Protein AF-A0A674AK60-F1 (afdb_monomer_lite)

Radius of gyration: 13.12 Å; chains: 1; bounding box: 35×30×30 Å

Structure (mmCIF, N/CA/C/O backbone):
data_AF-A0A674AK60-F1
#
_entry.id   AF-A0A674AK60-F1
#
loop_
_atom_site.group_PDB
_atom_site.id
_atom_site.type_symbol
_atom_site.label_atom_id
_atom_site.label_alt_id
_atom_site.label_comp_id
_atom_site.label_asym_id
_atom_site.label_entity_id
_atom_site.label_seq_id
_atom_site.pdbx_PDB_ins_code
_atom_site.Cartn_x
_atom_site.Cartn_y
_atom_site.Cartn_z
_atom_site.occupancy
_atom_site.B_iso_or_equiv
_atom_site.auth_seq_id
_atom_site.auth_comp_id
_atom_site.auth_asym_id
_atom_site.auth_atom_id
_atom_site.pdbx_PDB_model_num
ATOM 1 N N . GLY A 1 1 ? 15.625 -6.143 7.883 1.00 47.66 1 GLY A N 1
ATOM 2 C CA . GLY A 1 1 ? 14.598 -5.898 6.851 1.00 47.66 1 GLY A CA 1
ATOM 3 C C . GLY A 1 1 ? 14.375 -4.408 6.751 1.00 47.66 1 GLY A C 1
ATOM 4 O O . GLY A 1 1 ? 14.366 -3.764 7.790 1.00 47.66 1 GLY A O 1
ATOM 5 N N . ALA A 1 2 ? 14.281 -3.847 5.546 1.00 55.38 2 ALA A N 1
ATOM 6 C CA . ALA A 1 2 ? 14.098 -2.407 5.378 1.00 55.38 2 ALA A CA 1
ATOM 7 C C . ALA A 1 2 ? 12.728 -1.972 5.933 1.00 55.38 2 ALA A C 1
ATOM 9 O O . ALA A 1 2 ? 11.692 -2.514 5.541 1.00 55.38 2 ALA A O 1
ATOM 10 N N . GLN A 1 3 ? 12.741 -1.030 6.873 1.00 76.56 3 GLN A N 1
ATOM 11 C CA . GLN A 1 3 ? 11.560 -0.521 7.566 1.00 76.56 3 GLN A CA 1
ATOM 12 C C . GLN A 1 3 ? 11.025 0.715 6.841 1.00 76.56 3 GLN A C 1
ATOM 14 O O . GLN A 1 3 ? 11.808 1.530 6.355 1.00 76.56 3 GLN A O 1
ATOM 19 N N . SER A 1 4 ? 9.701 0.856 6.767 1.00 84.81 4 SER A N 1
ATOM 20 C CA . SER A 1 4 ? 9.096 2.050 6.181 1.00 84.81 4 SER A CA 1
ATOM 21 C C . SER A 1 4 ? 9.410 3.278 7.029 1.00 84.81 4 SER A C 1
ATOM 23 O O . SER A 1 4 ? 9.345 3.229 8.259 1.00 84.81 4 SER A O 1
ATOM 25 N N . THR A 1 5 ? 9.758 4.384 6.380 1.00 93.88 5 THR A N 1
ATOM 26 C CA . THR A 1 5 ? 10.116 5.623 7.082 1.00 93.88 5 THR A CA 1
ATOM 27 C C . THR A 1 5 ? 8.876 6.440 7.447 1.00 93.88 5 THR A C 1
ATOM 29 O O . THR A 1 5 ? 7.820 6.325 6.822 1.00 93.88 5 THR A O 1
ATOM 32 N N . ALA A 1 6 ? 9.005 7.350 8.418 1.00 94.31 6 ALA A N 1
ATOM 33 C CA . ALA A 1 6 ? 7.932 8.291 8.744 1.00 94.31 6 ALA A CA 1
ATOM 34 C C . ALA A 1 6 ? 7.536 9.176 7.544 1.00 94.31 6 ALA A C 1
ATOM 36 O O . ALA A 1 6 ? 6.374 9.555 7.417 1.00 94.31 6 ALA A O 1
ATOM 37 N N . ALA A 1 7 ? 8.480 9.494 6.651 1.00 94.56 7 ALA A N 1
ATOM 38 C CA . ALA A 1 7 ? 8.205 10.252 5.433 1.00 94.56 7 ALA A CA 1
ATOM 39 C C . ALA A 1 7 ? 7.352 9.447 4.441 1.00 94.56 7 ALA A C 1
ATOM 41 O O . ALA A 1 7 ? 6.383 9.976 3.901 1.00 94.56 7 ALA A O 1
ATOM 42 N N . GLU A 1 8 ? 7.657 8.159 4.258 1.00 95.25 8 GLU A N 1
ATOM 43 C CA . GLU A 1 8 ? 6.847 7.259 3.426 1.00 95.25 8 GLU A CA 1
ATOM 44 C C . GLU A 1 8 ? 5.428 7.112 3.991 1.00 95.25 8 GLU A C 1
ATOM 46 O O . GLU A 1 8 ? 4.457 7.205 3.243 1.00 95.25 8 GLU A O 1
ATOM 51 N N . ILE A 1 9 ? 5.286 6.972 5.315 1.00 95.00 9 ILE A N 1
ATOM 52 C CA . ILE A 1 9 ? 3.975 6.917 5.982 1.00 95.00 9 ILE A CA 1
ATOM 53 C C . ILE A 1 9 ? 3.181 8.207 5.755 1.00 95.00 9 ILE A C 1
ATOM 55 O O . ILE A 1 9 ? 2.014 8.152 5.364 1.00 95.00 9 ILE A O 1
ATOM 59 N N . LYS A 1 10 ? 3.810 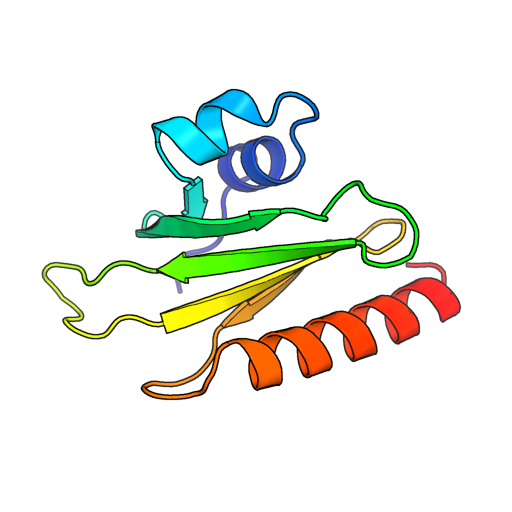9.373 5.931 1.00 94.62 10 LYS A N 1
ATOM 60 C CA . LYS A 1 10 ? 3.169 10.669 5.664 1.00 94.62 10 LYS A CA 1
ATOM 61 C C . LYS A 1 10 ? 2.735 10.801 4.205 1.00 94.62 10 LYS A C 1
ATOM 63 O O . LYS A 1 10 ? 1.626 11.261 3.956 1.00 94.62 10 LYS A O 1
ATOM 68 N N . ALA A 1 11 ? 3.559 10.360 3.254 1.00 94.19 11 ALA A N 1
ATOM 69 C CA . ALA A 1 11 ? 3.206 10.372 1.837 1.00 94.19 11 ALA A CA 1
ATOM 70 C C . ALA A 1 11 ? 1.999 9.464 1.543 1.00 94.19 11 ALA A C 1
ATOM 72 O O . ALA A 1 11 ? 1.065 9.887 0.865 1.00 94.19 11 ALA A O 1
ATOM 73 N N . MET A 1 12 ? 1.965 8.254 2.117 1.00 94.19 12 MET A N 1
ATOM 74 C CA . MET A 1 12 ? 0.817 7.344 2.010 1.00 94.19 12 MET A CA 1
ATOM 75 C C . MET A 1 12 ? -0.466 7.968 2.578 1.00 94.19 12 MET A C 1
ATOM 77 O O . MET A 1 12 ? -1.527 7.821 1.974 1.00 94.19 12 MET A O 1
ATOM 81 N N . MET A 1 13 ? -0.378 8.696 3.696 1.00 94.69 13 MET A N 1
ATOM 82 C CA . MET A 1 13 ? -1.523 9.315 4.382 1.00 94.69 13 MET A CA 1
ATOM 83 C C . MET A 1 13 ? -1.896 10.717 3.889 1.00 94.69 13 MET A C 1
ATOM 85 O O . MET A 1 13 ? -2.917 11.241 4.333 1.00 94.69 13 MET A O 1
ATOM 89 N N . SER A 1 14 ? -1.111 11.324 2.996 1.00 95.06 14 SER A N 1
ATOM 90 C CA . SER A 1 14 ? -1.349 12.683 2.498 1.00 95.06 14 SER A CA 1
ATOM 91 C C . SER A 1 14 ? -2.780 12.851 1.982 1.00 95.06 14 SER A C 1
ATOM 93 O O . SER A 1 14 ? -3.314 11.951 1.330 1.00 95.06 14 SER A O 1
ATOM 95 N N . LEU A 1 15 ? -3.404 13.993 2.270 1.00 95.19 15 LEU A N 1
ATOM 96 C CA . LEU A 1 15 ? -4.698 14.351 1.681 1.00 95.19 15 LEU A CA 1
ATOM 97 C C . LEU A 1 15 ? -4.539 14.824 0.232 1.00 95.19 15 LEU A C 1
ATOM 99 O O . LEU A 1 15 ? -5.422 14.579 -0.583 1.00 95.19 15 LEU A O 1
ATOM 103 N N . ASP A 1 16 ? -3.397 15.428 -0.110 1.00 95.44 16 ASP A N 1
ATOM 104 C CA . ASP A 1 16 ? -3.040 15.656 -1.507 1.00 95.44 16 ASP A CA 1
ATOM 105 C C . ASP A 1 16 ? -2.586 14.334 -2.130 1.00 95.44 16 ASP A C 1
ATOM 107 O O . ASP A 1 16 ? -1.565 13.756 -1.736 1.00 95.44 16 ASP A O 1
ATOM 111 N N . ARG A 1 17 ? -3.384 13.847 -3.083 1.00 95.31 17 ARG A N 1
ATOM 112 C CA . ARG A 1 17 ? -3.169 12.576 -3.786 1.00 95.31 17 ARG A CA 1
ATOM 113 C C . ARG A 1 17 ? -2.480 12.760 -5.136 1.00 95.31 17 ARG A C 1
ATOM 115 O O . ARG A 1 17 ? -2.039 11.777 -5.724 1.00 95.31 17 ARG A O 1
ATOM 122 N N . SER A 1 18 ? -2.329 13.994 -5.619 1.00 93.06 18 SER A N 1
ATOM 123 C CA . SER A 1 18 ? -1.745 14.299 -6.934 1.00 93.06 18 SER A CA 1
ATOM 124 C C . SER A 1 18 ? -0.344 13.690 -7.130 1.00 93.06 18 SER A C 1
ATOM 126 O O . SER A 1 18 ? -0.102 13.066 -8.170 1.00 93.06 18 SER A O 1
ATOM 128 N N . PRO A 1 19 ? 0.575 13.754 -6.137 1.00 92.38 19 PRO A N 1
ATOM 129 C CA . PRO A 1 19 ? 1.916 13.181 -6.276 1.00 92.38 19 PRO A CA 1
ATOM 130 C C . PRO A 1 19 ? 1.926 11.658 -6.450 1.00 92.38 19 PRO A C 1
ATOM 132 O O . PRO A 1 19 ? 2.824 11.120 -7.103 1.00 92.38 19 PRO A O 1
ATOM 135 N N . LEU A 1 20 ? 0.926 10.961 -5.903 1.00 91.75 20 LEU A N 1
ATOM 136 C CA . LEU A 1 20 ? 0.836 9.504 -5.972 1.00 91.75 20 LEU A CA 1
ATOM 137 C C . LEU A 1 20 ? 0.548 9.018 -7.392 1.00 91.75 20 LEU A C 1
ATOM 139 O O . LEU A 1 20 ? 1.120 8.017 -7.823 1.00 91.75 20 LEU A O 1
ATOM 143 N N . PHE A 1 21 ? -0.282 9.746 -8.138 1.00 86.56 21 PHE A N 1
ATOM 144 C CA . PHE A 1 21 ? -0.576 9.426 -9.535 1.00 86.56 21 PHE A CA 1
ATOM 145 C C . PHE A 1 21 ? 0.546 9.868 -10.478 1.00 86.56 21 PHE A C 1
ATOM 147 O O . PHE A 1 21 ? 0.842 9.167 -11.443 1.00 86.56 21 PHE A O 1
ATOM 154 N N . ALA A 1 22 ? 1.216 10.985 -10.179 1.00 90.62 22 ALA A N 1
ATOM 155 C CA . ALA A 1 22 ? 2.323 11.480 -10.995 1.00 90.62 22 ALA A CA 1
ATOM 156 C C . ALA A 1 22 ? 3.606 10.644 -10.840 1.00 90.62 22 ALA A C 1
ATOM 158 O O . ALA A 1 22 ? 4.297 10.363 -11.819 1.00 90.62 22 ALA A O 1
ATOM 159 N N . SER A 1 23 ? 3.949 10.257 -9.607 1.00 90.19 23 SER A N 1
ATOM 160 C CA . SER A 1 23 ? 5.275 9.709 -9.279 1.00 90.19 23 SER A CA 1
ATOM 161 C C . SER A 1 23 ? 5.257 8.351 -8.570 1.00 90.19 23 SER A C 1
ATOM 163 O O . SER A 1 23 ? 6.300 7.690 -8.488 1.00 90.19 23 SER A O 1
ATOM 165 N N . GLY A 1 24 ? 4.082 7.887 -8.134 1.00 92.75 24 GLY A N 1
ATOM 166 C CA . GLY A 1 24 ? 3.937 6.713 -7.280 1.00 92.75 24 GLY A CA 1
ATOM 167 C C . GLY A 1 24 ? 4.275 7.017 -5.820 1.00 92.75 24 GLY A C 1
ATOM 168 O O . GLY A 1 24 ? 4.218 8.159 -5.369 1.00 92.75 24 GLY A O 1
ATOM 169 N N . LEU A 1 25 ? 4.644 5.977 -5.075 1.00 94.75 25 LEU A N 1
ATOM 170 C CA . LEU A 1 25 ? 5.151 6.099 -3.706 1.00 94.75 25 LEU A CA 1
ATOM 171 C C . LEU A 1 25 ? 6.361 5.199 -3.486 1.00 94.75 25 LEU A C 1
ATOM 173 O O . LEU A 1 25 ? 6.653 4.332 -4.310 1.00 94.75 25 LEU A O 1
ATOM 177 N N . HIS A 1 26 ? 7.047 5.387 -2.364 1.00 94.81 26 HIS A N 1
ATOM 178 C CA . HIS A 1 26 ? 8.108 4.489 -1.923 1.00 94.81 26 HIS A CA 1
ATOM 179 C C . HIS A 1 26 ? 7.661 3.735 -0.676 1.00 94.81 26 HIS A C 1
ATOM 181 O O . HIS A 1 26 ? 6.999 4.299 0.196 1.00 94.81 26 HIS A O 1
ATOM 187 N N . LEU A 1 27 ? 7.997 2.448 -0.631 1.00 94.31 27 LEU A N 1
ATOM 188 C CA . LEU A 1 27 ? 7.792 1.605 0.534 1.00 94.31 27 LEU A CA 1
ATOM 189 C C . LEU A 1 27 ? 9.100 0.897 0.872 1.00 94.31 27 LEU A C 1
ATOM 191 O O . LEU A 1 27 ? 9.577 0.050 0.104 1.00 94.31 27 LEU A O 1
ATOM 195 N N . SER A 1 28 ? 9.676 1.250 2.021 1.00 92.25 28 SER A N 1
ATOM 196 C CA . SER A 1 28 ? 10.990 0.767 2.446 1.00 92.25 28 SER A CA 1
ATOM 197 C C . SER A 1 28 ? 12.055 0.991 1.361 1.00 92.25 28 SER A C 1
ATOM 199 O O . SER A 1 28 ? 12.845 0.095 1.061 1.00 92.25 28 SER A O 1
ATOM 201 N N . GLY A 1 29 ? 12.016 2.158 0.709 1.00 92.12 2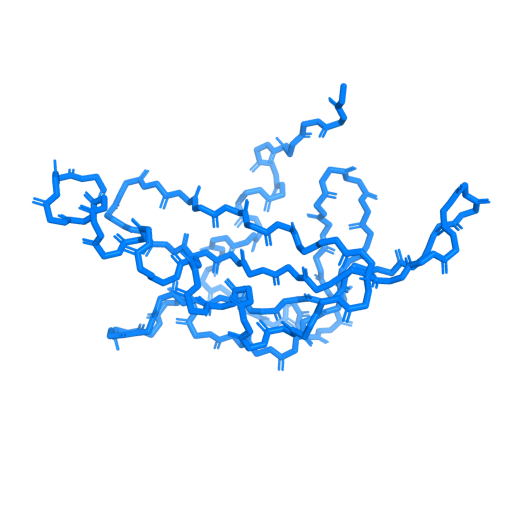9 GLY A N 1
ATOM 202 C CA . GLY A 1 29 ? 12.918 2.549 -0.378 1.00 92.12 29 GLY A CA 1
ATOM 203 C C . GLY A 1 29 ? 12.572 1.993 -1.765 1.00 92.12 29 GLY A C 1
ATOM 204 O O . GLY A 1 29 ? 13.204 2.382 -2.743 1.00 92.12 29 GLY A O 1
ATOM 205 N N . ASN A 1 30 ? 11.566 1.122 -1.900 1.00 94.00 30 ASN A N 1
ATOM 206 C CA . ASN A 1 30 ? 11.198 0.533 -3.192 1.00 94.00 30 ASN A CA 1
ATOM 207 C C . ASN A 1 30 ? 10.063 1.308 -3.858 1.00 94.00 30 ASN A C 1
ATOM 209 O O . ASN A 1 30 ? 9.007 1.525 -3.255 1.00 94.00 30 ASN A O 1
ATOM 213 N N . LYS A 1 31 ? 10.250 1.668 -5.130 1.00 95.56 31 LYS A N 1
ATOM 214 C CA . LYS A 1 31 ? 9.240 2.385 -5.909 1.00 95.56 31 LYS A CA 1
ATOM 215 C C . LYS A 1 31 ? 8.011 1.510 -6.154 1.00 95.56 31 LYS A C 1
ATOM 217 O O . LYS A 1 31 ? 8.108 0.384 -6.645 1.00 95.56 31 LYS A O 1
ATOM 222 N N . CYS A 1 32 ? 6.845 2.065 -5.869 1.00 96.69 32 CYS A N 1
ATOM 223 C CA . CYS A 1 32 ? 5.546 1.442 -6.048 1.00 96.69 32 CYS A CA 1
ATOM 224 C C . CYS A 1 32 ? 4.685 2.296 -6.983 1.00 96.69 32 CYS A C 1
ATOM 226 O O . CYS A 1 32 ? 4.671 3.522 -6.892 1.00 96.69 32 CYS A O 1
ATOM 228 N N . THR A 1 33 ? 3.966 1.640 -7.889 1.00 96.31 33 THR A N 1
ATOM 229 C CA . THR A 1 33 ? 2.991 2.283 -8.781 1.00 96.31 33 THR A CA 1
ATOM 230 C C . THR A 1 33 ? 1.603 2.121 -8.183 1.00 96.31 33 THR A C 1
ATOM 232 O O . THR A 1 33 ? 1.248 1.010 -7.791 1.00 96.31 33 THR A O 1
ATOM 235 N N . VAL A 1 34 ? 0.826 3.198 -8.115 1.00 96.94 34 VAL A N 1
ATOM 236 C CA . VAL A 1 34 ? -0.558 3.145 -7.632 1.00 96.94 34 VAL A CA 1
ATOM 237 C C . VAL A 1 34 ? -1.448 2.482 -8.676 1.00 96.94 34 VAL A C 1
ATOM 239 O O . VAL A 1 34 ? -1.367 2.810 -9.857 1.00 96.94 34 VAL A O 1
ATOM 242 N N . LEU A 1 35 ? -2.271 1.531 -8.237 1.00 96.31 35 LEU A N 1
ATOM 243 C CA . LEU A 1 35 ? -3.273 0.858 -9.065 1.00 96.31 35 LEU A CA 1
ATOM 244 C C . LEU A 1 35 ? -4.682 1.372 -8.758 1.00 96.31 35 LEU A C 1
ATOM 246 O O . LEU A 1 35 ? -5.485 1.543 -9.669 1.00 96.31 35 LEU A O 1
ATOM 250 N N . ARG A 1 36 ? -4.977 1.605 -7.476 1.00 96.12 36 ARG A N 1
ATOM 251 C CA . ARG A 1 36 ? -6.274 2.079 -6.986 1.00 96.12 36 ARG A CA 1
ATOM 252 C C . ARG A 1 36 ? -6.085 2.808 -5.666 1.00 96.12 36 ARG A C 1
ATOM 254 O O . ARG A 1 36 ? -5.384 2.292 -4.803 1.00 96.12 36 ARG A O 1
ATOM 261 N N . ASP A 1 37 ? -6.730 3.956 -5.495 1.00 97.12 37 ASP A N 1
ATOM 262 C CA . ASP A 1 37 ? -6.636 4.751 -4.272 1.00 97.12 37 ASP A CA 1
ATOM 263 C C . ASP A 1 37 ? -8.019 5.097 -3.720 1.00 97.12 37 ASP A C 1
ATOM 265 O O . ASP A 1 37 ? -8.691 5.982 -4.237 1.00 97.12 37 ASP A O 1
ATOM 269 N N . ASN A 1 38 ? -8.407 4.405 -2.650 1.00 97.19 38 ASN A N 1
ATOM 270 C CA . ASN A 1 38 ? -9.610 4.657 -1.862 1.00 97.19 38 ASN A CA 1
ATOM 271 C C . ASN A 1 38 ? -9.259 4.799 -0.365 1.00 97.19 38 ASN A C 1
ATOM 273 O O . ASN A 1 38 ? -10.099 4.565 0.505 1.00 97.19 38 ASN A O 1
ATOM 277 N N . LEU A 1 39 ? -8.011 5.162 -0.031 1.00 97.56 39 LEU A N 1
ATOM 278 C CA . LEU A 1 39 ? -7.507 5.121 1.350 1.00 97.56 39 LEU A CA 1
ATOM 279 C C . LEU A 1 39 ? -8.303 6.030 2.298 1.00 97.56 39 LEU A C 1
ATOM 281 O O . LEU A 1 39 ? -8.530 5.696 3.465 1.00 97.56 39 LEU A O 1
ATOM 285 N N . HIS A 1 40 ? -8.732 7.182 1.783 1.00 96.12 40 HIS A N 1
ATOM 286 C CA . HIS A 1 40 ? -9.535 8.167 2.511 1.00 96.12 40 HIS A CA 1
ATOM 287 C C . HIS A 1 40 ? -11.023 8.121 2.143 1.00 96.12 40 HIS A C 1
ATOM 289 O O . HIS A 1 40 ? -11.786 8.945 2.636 1.00 96.12 40 HIS A O 1
ATOM 295 N N . THR A 1 41 ? -11.444 7.154 1.325 1.00 95.94 41 THR A N 1
ATOM 296 C CA . THR A 1 41 ? -12.856 6.929 0.999 1.00 95.94 41 THR A CA 1
ATOM 297 C C . THR A 1 41 ? -13.495 6.091 2.102 1.00 95.94 41 THR A C 1
ATOM 299 O O . THR A 1 41 ? -13.017 4.998 2.425 1.00 95.94 41 THR A O 1
ATOM 302 N N . GLU A 1 42 ? -14.568 6.607 2.701 1.00 90.56 42 GLU A N 1
ATOM 303 C CA . GLU A 1 42 ? -15.320 5.902 3.739 1.00 90.56 42 GLU A CA 1
ATOM 304 C C . GLU A 1 42 ? -15.903 4.585 3.205 1.00 90.56 42 GLU A C 1
ATOM 306 O O . GLU A 1 42 ? -16.424 4.522 2.094 1.00 90.56 42 GLU A O 1
ATOM 311 N N . GLY A 1 43 ? -15.780 3.516 3.996 1.00 88.56 43 GLY A N 1
ATOM 312 C CA . GLY A 1 43 ? -16.269 2.177 3.654 1.00 88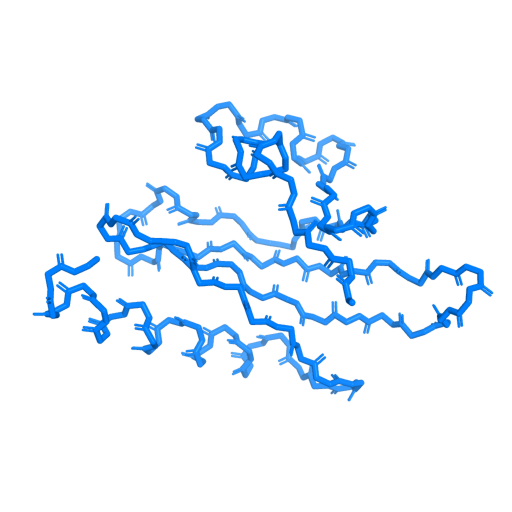.56 43 GLY A CA 1
ATOM 313 C C . GLY A 1 43 ? -15.256 1.284 2.931 1.00 88.56 43 GLY A C 1
ATOM 314 O O . GLY A 1 43 ? -15.395 0.066 2.995 1.00 88.56 43 GLY A O 1
ATOM 315 N N . ASP A 1 44 ? -14.217 1.851 2.313 1.00 94.75 44 ASP A N 1
ATOM 316 C CA . ASP A 1 44 ? -13.168 1.084 1.627 1.00 94.75 44 ASP A CA 1
ATOM 317 C C . ASP A 1 44 ? -11.841 1.148 2.390 1.00 94.75 44 ASP A C 1
ATOM 319 O O . ASP A 1 44 ? -11.351 0.139 2.893 1.00 94.75 44 ASP A O 1
ATOM 323 N N . ASN A 1 45 ? -11.297 2.357 2.554 1.00 97.50 45 ASN A N 1
ATOM 324 C CA . ASN A 1 45 ? -10.080 2.614 3.319 1.00 97.50 45 ASN A CA 1
ATOM 325 C C . ASN A 1 45 ? -8.839 1.827 2.851 1.00 97.50 45 ASN A C 1
ATOM 327 O O . ASN A 1 45 ? -7.949 1.548 3.661 1.00 97.50 45 ASN A O 1
ATOM 331 N N . THR A 1 46 ? -8.738 1.503 1.556 1.00 98.19 46 THR A N 1
ATOM 332 C CA . THR A 1 46 ? -7.578 0.796 0.991 1.00 98.19 46 THR A CA 1
ATOM 333 C C . THR A 1 46 ? -6.910 1.517 -0.186 1.00 98.19 46 THR A C 1
ATOM 335 O O . THR A 1 46 ? -7.530 2.266 -0.938 1.00 98.19 46 THR A O 1
ATOM 338 N N . LEU A 1 47 ? -5.609 1.283 -0.342 1.00 98.06 47 LEU A N 1
ATOM 339 C CA . LEU A 1 47 ? -4.748 1.737 -1.431 1.00 98.06 47 LEU A CA 1
ATOM 340 C C . LEU A 1 47 ? -3.990 0.522 -1.967 1.00 98.06 47 LEU A C 1
ATOM 342 O O . LEU A 1 47 ? -3.213 -0.105 -1.245 1.00 98.06 47 LEU A O 1
ATOM 346 N N . ASP A 1 48 ? -4.198 0.202 -3.238 1.00 98.06 48 ASP A N 1
ATOM 347 C CA . ASP A 1 48 ? -3.527 -0.907 -3.905 1.00 98.06 48 ASP A CA 1
ATOM 348 C C . ASP A 1 48 ? -2.375 -0.382 -4.755 1.00 98.06 48 ASP A C 1
ATOM 350 O O . ASP A 1 48 ? -2.541 0.510 -5.595 1.00 98.06 48 ASP A O 1
ATOM 354 N N . VAL A 1 49 ? -1.196 -0.965 -4.561 1.00 97.62 49 VAL A N 1
ATOM 355 C CA . VAL A 1 49 ? 0.014 -0.609 -5.297 1.00 97.62 49 VAL A CA 1
ATOM 356 C C . VAL A 1 49 ? 0.733 -1.845 -5.820 1.00 97.62 49 VAL A C 1
ATOM 358 O O . VAL A 1 49 ? 0.611 -2.959 -5.301 1.00 97.62 49 VAL A O 1
ATOM 361 N N . LYS A 1 50 ? 1.532 -1.640 -6.862 1.00 96.88 50 LYS A N 1
ATOM 362 C CA . LYS A 1 50 ? 2.455 -2.638 -7.391 1.00 96.88 50 LYS A CA 1
ATOM 363 C C . LYS A 1 50 ? 3.891 -2.186 -7.152 1.00 96.88 50 LYS A C 1
ATOM 365 O O . LYS A 1 50 ? 4.322 -1.173 -7.706 1.00 96.88 50 LYS A O 1
ATOM 370 N N . MET A 1 51 ? 4.635 -2.941 -6.349 1.00 96.56 51 MET A N 1
ATOM 371 C CA . MET A 1 51 ? 6.070 -2.732 -6.160 1.00 96.56 51 MET A CA 1
ATOM 372 C C . MET A 1 51 ? 6.811 -3.084 -7.448 1.00 96.56 51 MET A C 1
ATOM 374 O O . MET A 1 51 ? 6.571 -4.142 -8.045 1.00 96.56 51 MET A O 1
ATOM 378 N N . ARG A 1 52 ? 7.692 -2.186 -7.889 1.00 95.12 52 ARG A N 1
ATOM 379 C CA . ARG A 1 52 ? 8.508 -2.400 -9.082 1.00 95.12 52 ARG A CA 1
ATOM 380 C C . ARG A 1 52 ? 9.668 -3.355 -8.781 1.00 95.12 52 ARG A C 1
ATOM 382 O O . ARG A 1 52 ? 10.176 -3.332 -7.661 1.00 95.12 52 ARG A O 1
ATOM 389 N N . PRO A 1 53 ? 10.100 -4.138 -9.781 1.00 94.81 53 PRO A N 1
ATOM 390 C CA . PRO A 1 53 ? 11.373 -4.840 -9.727 1.00 94.81 53 PRO A CA 1
ATOM 391 C C . PRO A 1 53 ? 12.533 -3.890 -9.416 1.00 94.81 53 PRO A C 1
ATOM 393 O O . PRO A 1 53 ? 12.517 -2.719 -9.810 1.00 94.81 53 PRO A O 1
ATOM 396 N N . THR A 1 54 ? 13.550 -4.408 -8.745 1.00 93.25 54 THR A N 1
ATOM 397 C CA . THR A 1 54 ? 14.816 -3.727 -8.464 1.00 93.25 54 THR A CA 1
ATOM 398 C C . THR A 1 54 ? 15.968 -4.460 -9.152 1.00 93.25 54 THR A C 1
ATOM 400 O O . THR A 1 54 ? 15.779 -5.505 -9.774 1.00 93.25 54 THR A O 1
ATOM 403 N N . ALA A 1 55 ? 17.189 -3.935 -9.026 1.00 93.12 55 ALA A N 1
ATOM 404 C CA . ALA A 1 55 ? 18.384 -4.627 -9.508 1.00 93.12 55 ALA A CA 1
ATOM 405 C C . ALA A 1 55 ? 18.646 -5.962 -8.779 1.00 93.12 55 ALA A C 1
ATOM 407 O O . ALA A 1 55 ? 19.312 -6.833 -9.329 1.00 93.12 55 ALA A O 1
ATOM 408 N N . THR A 1 56 ? 18.140 -6.124 -7.551 1.00 93.00 56 THR A N 1
ATOM 409 C CA . THR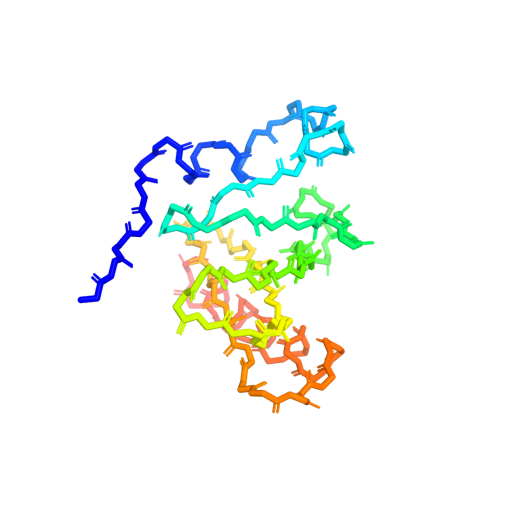 A 1 56 ? 18.368 -7.310 -6.708 1.00 93.00 56 THR A CA 1
ATOM 410 C C . THR A 1 56 ? 17.179 -8.268 -6.659 1.00 93.00 56 THR A C 1
ATOM 412 O O . THR A 1 56 ? 17.359 -9.430 -6.305 1.00 93.00 56 THR A O 1
ATOM 415 N N . ASP A 1 57 ? 15.977 -7.817 -7.024 1.00 93.31 57 ASP A N 1
ATOM 416 C CA . ASP A 1 57 ? 14.773 -8.645 -7.114 1.00 93.31 57 ASP A CA 1
ATOM 417 C C . ASP A 1 57 ? 13.974 -8.274 -8.367 1.00 93.31 57 ASP A C 1
ATOM 419 O O . ASP A 1 57 ? 13.380 -7.200 -8.459 1.00 93.31 57 ASP A O 1
ATOM 423 N N . THR A 1 58 ? 13.948 -9.182 -9.341 1.00 95.25 58 THR A N 1
ATOM 424 C CA . THR A 1 58 ? 13.290 -8.964 -10.635 1.00 95.25 58 THR A CA 1
ATOM 425 C C . THR A 1 58 ? 11.772 -9.150 -10.584 1.00 95.25 58 THR A C 1
ATOM 427 O O . THR A 1 58 ? 11.085 -8.905 -11.578 1.00 95.25 58 THR A O 1
ATOM 430 N N . ASN A 1 59 ? 11.219 -9.578 -9.446 1.00 95.62 59 ASN A N 1
ATOM 431 C CA . ASN A 1 59 ? 9.790 -9.814 -9.308 1.00 95.62 59 ASN A CA 1
ATOM 432 C C . ASN A 1 59 ? 9.032 -8.525 -8.969 1.00 95.62 59 ASN A C 1
ATOM 434 O O . ASN A 1 59 ? 9.539 -7.601 -8.335 1.00 95.62 59 ASN A O 1
ATOM 438 N N . SER A 1 60 ? 7.758 -8.496 -9.354 1.00 95.25 60 SER A N 1
ATOM 439 C CA . SER A 1 60 ? 6.839 -7.419 -9.005 1.00 95.25 60 SER A CA 1
ATOM 440 C C . SER A 1 60 ? 5.762 -7.924 -8.052 1.00 95.25 60 SER A C 1
ATOM 442 O O . SER A 1 60 ? 5.085 -8.918 -8.324 1.00 95.25 60 SER A O 1
ATOM 444 N N . TYR A 1 61 ? 5.549 -7.204 -6.954 1.00 97.44 61 TYR A N 1
ATOM 445 C CA . TYR A 1 61 ? 4.664 -7.644 -5.876 1.00 97.44 61 TYR A CA 1
ATOM 446 C C . TYR A 1 61 ? 3.437 -6.756 -5.769 1.00 97.44 61 TYR A C 1
ATOM 448 O O . TYR A 1 61 ? 3.534 -5.531 -5.832 1.00 97.44 61 TYR A O 1
ATOM 456 N N . SER A 1 62 ? 2.277 -7.385 -5.600 1.00 97.94 62 SER A N 1
ATOM 457 C CA . SER A 1 62 ? 1.054 -6.669 -5.249 1.00 97.94 62 SER A CA 1
ATOM 458 C C . SER A 1 62 ? 1.046 -6.381 -3.754 1.00 97.94 62 SER A C 1
ATOM 460 O O . SER A 1 62 ? 1.365 -7.257 -2.946 1.00 97.94 62 SER A O 1
ATOM 462 N N . ILE A 1 63 ? 0.707 -5.148 -3.403 1.00 97.88 63 ILE A N 1
ATOM 463 C CA . ILE A 1 63 ? 0.670 -4.666 -2.029 1.00 97.88 63 ILE A CA 1
ATOM 464 C C . ILE A 1 63 ? -0.646 -3.929 -1.830 1.00 97.88 63 ILE A C 1
ATOM 466 O O . ILE A 1 63 ? -1.011 -3.094 -2.656 1.00 97.88 63 ILE A O 1
ATOM 470 N N . THR A 1 64 ? -1.319 -4.208 -0.721 1.00 98.50 64 THR A N 1
ATOM 471 C CA . THR A 1 64 ? -2.449 -3.398 -0.265 1.00 98.50 64 THR A CA 1
ATOM 472 C C . THR A 1 64 ? -2.075 -2.720 1.039 1.00 98.50 64 THR A C 1
ATOM 474 O O . THR A 1 64 ? -1.571 -3.359 1.966 1.00 98.50 6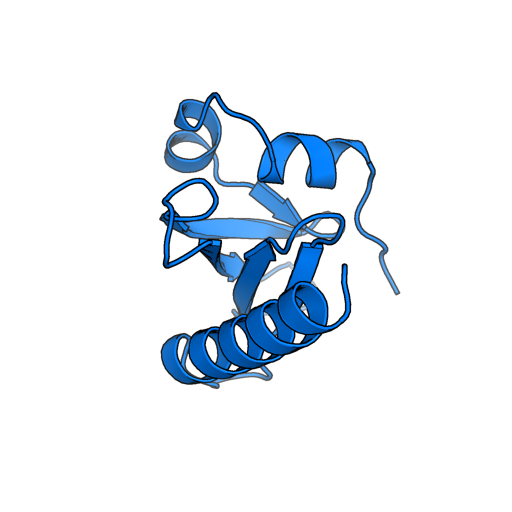4 THR A O 1
ATOM 477 N N . ILE A 1 65 ? -2.333 -1.421 1.096 1.00 98.00 65 ILE A N 1
ATOM 478 C CA . ILE A 1 65 ? -2.255 -0.596 2.293 1.00 98.00 65 ILE A CA 1
ATOM 479 C C . ILE A 1 65 ? -3.693 -0.329 2.737 1.00 98.00 65 ILE A C 1
ATOM 481 O O . ILE A 1 65 ? -4.494 0.148 1.939 1.00 98.00 65 ILE A O 1
ATOM 485 N N . ALA A 1 66 ? -4.032 -0.636 3.983 1.00 98.06 66 ALA A N 1
ATOM 486 C CA . ALA A 1 66 ? -5.350 -0.382 4.554 1.00 98.06 66 ALA A CA 1
ATOM 487 C C . ALA A 1 66 ? -5.233 0.520 5.784 1.00 98.06 66 ALA A C 1
ATOM 489 O O . ALA A 1 66 ? -4.272 0.418 6.548 1.00 98.06 66 ALA A O 1
ATOM 490 N N . LYS A 1 67 ? -6.206 1.409 5.970 1.00 97.00 67 LYS A N 1
ATOM 491 C CA . LYS A 1 67 ? -6.246 2.382 7.065 1.00 97.00 67 LYS A CA 1
ATOM 492 C C . LYS A 1 67 ? -7.376 2.039 8.033 1.00 97.00 67 LYS A C 1
ATOM 494 O O . LYS A 1 67 ? -8.535 2.008 7.630 1.00 97.00 67 LYS A O 1
ATOM 499 N N . SER A 1 68 ? -7.041 1.812 9.301 1.00 94.44 68 SER A N 1
ATOM 500 C CA . SER A 1 68 ? -8.018 1.718 10.397 1.00 94.44 68 SER A CA 1
ATOM 501 C C . SER A 1 68 ? -8.216 3.092 11.063 1.00 94.44 68 SER A C 1
ATOM 503 O O . SER A 1 68 ? -8.007 4.125 10.421 1.00 94.44 68 SER A O 1
ATOM 505 N N . GLY A 1 69 ? -8.643 3.148 12.331 1.00 90.12 69 GLY A N 1
ATOM 506 C CA . GLY A 1 69 ? -8.767 4.415 13.060 1.00 90.12 69 GLY A CA 1
ATOM 507 C C . GLY A 1 69 ? -7.416 5.064 13.385 1.00 90.12 69 GLY A C 1
ATOM 508 O O . GLY A 1 69 ? -7.244 6.268 13.209 1.00 90.12 69 GLY A O 1
ATOM 509 N N . GLN A 1 70 ? -6.456 4.261 13.830 1.00 91.75 70 GLN A N 1
ATOM 510 C CA . GLN A 1 70 ? -5.167 4.667 14.396 1.00 91.75 70 GLN A CA 1
ATOM 511 C C . GLN A 1 70 ? -3.974 3.942 13.752 1.00 91.75 70 GLN A C 1
ATOM 513 O O . GLN A 1 70 ? -2.827 4.289 14.035 1.00 91.75 70 GLN A O 1
ATOM 518 N N . THR A 1 71 ? -4.207 2.947 12.887 1.00 94.25 71 THR A N 1
ATOM 519 C CA . THR A 1 71 ? -3.139 2.128 12.294 1.00 94.25 71 THR A CA 1
ATOM 520 C C . THR A 1 71 ? -3.189 2.079 10.768 1.00 94.25 71 THR A C 1
ATOM 522 O O . THR A 1 71 ? -4.228 2.273 10.130 1.00 94.25 71 THR A O 1
ATOM 525 N N . LEU A 1 72 ? -2.026 1.799 10.179 1.00 95.69 72 LEU A N 1
ATOM 526 C CA . LEU A 1 72 ? -1.885 1.407 8.783 1.00 95.69 72 LEU A CA 1
ATOM 527 C C . LEU A 1 72 ? -1.436 -0.048 8.718 1.00 95.69 72 LEU A C 1
ATOM 529 O O . LEU A 1 72 ? -0.428 -0.429 9.313 1.00 95.69 72 LEU A O 1
ATOM 533 N N . ILE A 1 73 ? -2.162 -0.839 7.943 1.00 96.88 73 ILE A N 1
ATOM 534 C CA . ILE A 1 73 ? -1.864 -2.235 7.666 1.00 96.88 73 ILE A CA 1
ATOM 535 C C . ILE A 1 73 ? -1.246 -2.290 6.274 1.00 96.88 73 ILE A C 1
ATOM 537 O O . ILE A 1 73 ? -1.848 -1.814 5.317 1.00 96.88 73 ILE A O 1
ATOM 541 N N . ILE A 1 74 ? -0.060 -2.882 6.143 1.00 97.00 74 ILE A N 1
ATOM 542 C CA . ILE A 1 74 ? 0.623 -3.036 4.854 1.00 97.00 74 ILE A CA 1
ATOM 543 C C . ILE A 1 74 ? 0.820 -4.524 4.593 1.00 97.00 74 ILE A C 1
ATOM 545 O O . ILE A 1 74 ? 1.575 -5.191 5.300 1.00 97.00 74 ILE A O 1
ATOM 549 N N . VAL A 1 75 ? 0.148 -5.052 3.572 1.00 97.50 75 VAL A N 1
ATOM 550 C CA . VAL A 1 75 ? 0.213 -6.471 3.208 1.00 97.50 75 VAL A CA 1
ATOM 551 C C . VAL A 1 75 ? 0.897 -6.608 1.858 1.00 97.50 75 VAL A C 1
ATOM 553 O O . VAL A 1 75 ? 0.376 -6.144 0.847 1.00 97.50 75 VAL A O 1
ATOM 556 N N . LYS A 1 76 ? 2.056 -7.271 1.829 1.00 96.62 76 LYS A N 1
ATOM 557 C CA . LYS A 1 76 ? 2.770 -7.632 0.598 1.00 96.62 76 LYS A CA 1
ATOM 558 C C . LYS A 1 76 ? 2.456 -9.079 0.229 1.00 96.62 76 LYS A C 1
ATOM 560 O O . LYS A 1 76 ? 2.684 -9.988 1.024 1.00 96.62 76 LYS A O 1
ATOM 565 N N . GLY A 1 77 ? 1.966 -9.297 -0.987 1.00 97.00 77 GLY A N 1
ATOM 566 C CA . GLY A 1 77 ? 1.804 -10.637 -1.536 1.00 97.00 77 GLY A CA 1
ATOM 567 C C . GLY A 1 77 ? 3.141 -11.300 -1.850 1.00 97.00 77 GLY A C 1
ATOM 568 O O . GLY A 1 77 ? 4.118 -10.634 -2.194 1.00 97.00 77 GLY A O 1
ATOM 569 N N . MET A 1 78 ? 3.166 -12.630 -1.782 1.00 95.88 78 MET A N 1
ATOM 570 C CA . MET A 1 78 ? 4.238 -13.409 -2.402 1.00 95.88 78 MET A CA 1
ATOM 571 C C . MET A 1 78 ? 4.208 -13.238 -3.929 1.00 95.88 78 MET A C 1
ATOM 573 O O . MET A 1 78 ? 3.270 -12.657 -4.489 1.00 95.88 78 MET A O 1
ATOM 577 N N . LYS A 1 79 ? 5.247 -13.741 -4.604 1.00 94.31 79 LYS A N 1
ATOM 578 C CA . LYS A 1 79 ? 5.321 -13.744 -6.067 1.00 94.31 79 LYS A CA 1
ATOM 579 C C . LYS A 1 79 ? 4.037 -14.344 -6.662 1.00 94.31 79 LYS A C 1
ATOM 581 O O . LYS A 1 79 ? 3.504 -15.316 -6.135 1.00 94.31 79 LYS A O 1
ATOM 586 N N . ASP A 1 80 ? 3.539 -13.714 -7.724 1.00 93.00 80 ASP A N 1
ATOM 587 C CA . ASP A 1 80 ? 2.375 -14.144 -8.512 1.00 93.00 80 ASP A CA 1
ATOM 588 C C . ASP A 1 80 ? 1.029 -14.199 -7.765 1.00 93.00 80 ASP A C 1
ATOM 590 O O . ASP A 1 80 ? 0.017 -14.604 -8.338 1.00 93.00 80 ASP A O 1
ATOM 594 N N . ILE A 1 81 ? 0.953 -13.717 -6.517 1.00 97.25 81 ILE A N 1
ATOM 595 C CA . ILE A 1 81 ? -0.331 -13.603 -5.821 1.00 97.25 81 ILE A CA 1
ATOM 596 C C . ILE A 1 81 ? -1.143 -12.424 -6.394 1.00 97.25 81 ILE A C 1
ATOM 598 O O . ILE A 1 81 ? -0.658 -11.286 -6.392 1.00 97.25 81 ILE A O 1
ATOM 602 N N . PRO A 1 82 ? -2.396 -12.652 -6.844 1.00 95.38 82 PRO A N 1
ATOM 603 C CA . PRO A 1 82 ? -3.247 -11.590 -7.374 1.00 95.38 82 PRO A CA 1
ATOM 604 C C . PRO A 1 82 ? -3.560 -10.509 -6.337 1.00 95.38 82 PRO A C 1
ATOM 606 O O . PRO A 1 82 ? -3.873 -10.814 -5.184 1.00 95.38 82 PRO A O 1
ATOM 609 N N . GLY A 1 83 ? -3.571 -9.245 -6.774 1.00 97.25 83 GLY A N 1
ATOM 610 C CA . GLY A 1 83 ? -3.826 -8.089 -5.904 1.00 97.25 83 GLY A CA 1
ATOM 611 C C . GLY A 1 83 ? -5.160 -8.158 -5.159 1.00 97.25 83 GLY A C 1
ATOM 612 O O . GLY A 1 83 ? -5.192 -7.878 -3.969 1.00 97.25 83 GLY A O 1
ATOM 613 N N . GLY A 1 84 ? -6.227 -8.647 -5.800 1.00 97.81 84 GLY A N 1
ATOM 614 C CA . GLY A 1 84 ? -7.536 -8.791 -5.149 1.00 97.81 84 GLY A CA 1
ATOM 615 C C . GLY A 1 84 ? -7.513 -9.690 -3.904 1.00 97.81 84 GLY A C 1
ATOM 616 O O . GLY A 1 84 ? -8.155 -9.375 -2.909 1.00 97.81 84 GLY A O 1
ATOM 617 N N . LYS A 1 85 ? -6.706 -10.764 -3.899 1.00 97.94 85 LYS A N 1
ATOM 618 C CA . LYS A 1 85 ? -6.557 -11.632 -2.713 1.00 97.94 85 LYS A CA 1
ATOM 619 C C . LYS A 1 85 ? -5.821 -10.931 -1.571 1.00 97.94 85 LYS A C 1
ATOM 621 O O . LYS A 1 85 ? -6.106 -11.196 -0.406 1.00 97.94 85 LYS A O 1
ATOM 626 N N . ILE A 1 86 ? -4.861 -10.070 -1.906 1.00 98.31 86 ILE A N 1
ATOM 627 C CA . ILE A 1 86 ? -4.124 -9.265 -0.925 1.00 98.31 86 ILE A CA 1
ATOM 628 C C . ILE A 1 86 ? -5.038 -8.193 -0.337 1.00 98.31 86 ILE A C 1
ATOM 630 O O . ILE A 1 86 ? -5.060 -8.020 0.880 1.00 98.31 86 ILE A O 1
ATOM 634 N N . ASN A 1 87 ? -5.846 -7.560 -1.187 1.00 98.44 87 ASN A N 1
ATOM 635 C CA . ASN A 1 87 ? -6.783 -6.530 -0.778 1.00 98.44 87 ASN A CA 1
ATOM 636 C C . ASN A 1 87 ? -7.820 -7.052 0.221 1.00 98.44 87 ASN A C 1
ATOM 638 O O . ASN A 1 87 ? -7.954 -6.472 1.296 1.00 98.44 87 ASN A O 1
ATOM 642 N N . ILE A 1 88 ? -8.458 -8.192 -0.075 1.00 98.06 88 ILE A N 1
ATOM 643 C CA . ILE A 1 88 ? -9.424 -8.833 0.833 1.00 98.06 88 ILE A CA 1
ATOM 644 C C . ILE A 1 88 ? -8.789 -9.069 2.209 1.00 98.06 88 ILE A C 1
ATOM 646 O O . ILE A 1 88 ? -9.325 -8.631 3.220 1.00 98.06 88 ILE A O 1
ATOM 650 N N . LYS A 1 89 ? -7.585 -9.659 2.255 1.00 97.81 89 LYS A N 1
ATOM 651 C CA . LYS A 1 89 ? -6.879 -9.910 3.523 1.00 97.81 89 LYS A CA 1
ATOM 652 C C . LYS A 1 89 ? -6.547 -8.630 4.295 1.00 97.81 89 LYS A C 1
ATOM 654 O O . LYS A 1 89 ? -6.645 -8.621 5.519 1.00 97.81 89 LYS A O 1
ATOM 659 N N . ALA A 1 90 ? -6.120 -7.573 3.605 1.00 98.12 90 ALA A N 1
ATOM 660 C CA . ALA A 1 90 ? -5.817 -6.292 4.238 1.00 98.12 90 ALA A CA 1
ATOM 661 C C . ALA A 1 90 ? -7.088 -5.605 4.769 1.00 98.12 90 ALA A C 1
ATOM 663 O O . ALA A 1 90 ? -7.066 -5.065 5.874 1.00 98.12 90 ALA A O 1
ATOM 664 N N . SER A 1 91 ? -8.191 -5.671 4.016 1.00 97.62 91 SER A N 1
ATOM 665 C CA . SER A 1 91 ? -9.495 -5.130 4.412 1.00 97.62 91 SER A CA 1
ATOM 666 C C . SER A 1 91 ? -10.072 -5.868 5.622 1.00 97.62 91 SER A C 1
ATOM 668 O O . SER A 1 91 ? -10.459 -5.222 6.594 1.00 97.62 91 SER A O 1
ATOM 670 N N . ASP A 1 92 ? -10.038 -7.203 5.632 1.00 97.69 92 ASP A N 1
ATOM 671 C CA . ASP A 1 92 ? -10.506 -8.011 6.766 1.00 97.69 92 ASP A CA 1
ATOM 672 C C . ASP A 1 92 ? -9.737 -7.668 8.054 1.00 97.69 92 ASP A C 1
ATOM 674 O O . ASP A 1 92 ? -10.332 -7.457 9.114 1.00 97.69 92 ASP A O 1
ATOM 678 N N . MET A 1 93 ? -8.406 -7.544 7.957 1.00 97.38 93 MET A N 1
ATOM 679 C CA . MET A 1 93 ? -7.547 -7.146 9.078 1.00 97.38 93 MET A CA 1
ATOM 680 C C . MET A 1 93 ? -7.866 -5.726 9.562 1.00 97.38 93 MET A C 1
ATOM 682 O O . MET A 1 93 ? -7.956 -5.485 10.765 1.00 97.38 93 MET A O 1
ATOM 686 N N . MET A 1 94 ? -8.054 -4.787 8.633 1.00 97.62 94 MET A N 1
ATOM 687 C CA . MET A 1 94 ? -8.425 -3.407 8.942 1.00 97.62 94 MET A CA 1
ATOM 688 C C . MET A 1 94 ? -9.762 -3.348 9.683 1.00 97.62 94 MET A C 1
ATOM 690 O O . MET A 1 94 ? -9.859 -2.678 10.711 1.00 97.62 94 MET A O 1
ATOM 694 N N . GLN A 1 95 ? -10.770 -4.090 9.218 1.00 96.62 95 GLN A N 1
ATOM 695 C CA . GLN A 1 95 ? -12.081 -4.150 9.864 1.00 96.62 95 GLN A CA 1
ATOM 696 C C . GLN A 1 95 ? -11.996 -4.742 11.271 1.00 96.62 95 GLN A C 1
ATOM 698 O O . GLN A 1 95 ? -12.648 -4.234 12.184 1.00 96.62 95 GLN A O 1
ATOM 703 N N . TYR A 1 96 ? -11.197 -5.796 11.457 1.00 96.81 96 TYR A N 1
ATOM 704 C CA . TYR A 1 96 ? -10.943 -6.367 12.777 1.00 96.81 96 TYR A CA 1
ATOM 705 C C . TYR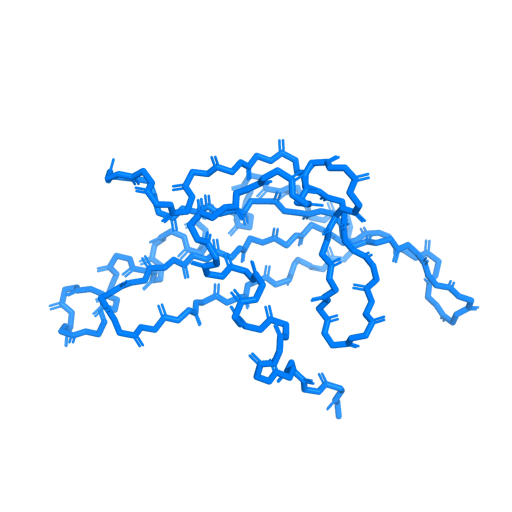 A 1 96 ? -10.325 -5.328 13.720 1.00 96.81 96 TYR A C 1
ATOM 707 O O . TYR A 1 96 ? -10.889 -5.055 14.777 1.00 96.81 96 TYR A O 1
ATOM 715 N N . LEU A 1 97 ? -9.232 -4.679 13.306 1.00 96.62 97 LEU A N 1
ATOM 716 C CA . LEU A 1 97 ? -8.546 -3.665 14.112 1.00 96.62 97 LEU A CA 1
ATOM 717 C C . LEU A 1 97 ? -9.471 -2.502 14.473 1.00 96.62 97 LEU A C 1
ATOM 719 O O . LEU A 1 97 ? -9.530 -2.109 15.636 1.00 96.62 97 LEU A O 1
ATOM 723 N N . ARG A 1 98 ? -10.280 -2.034 13.519 1.00 94.69 98 ARG A N 1
ATOM 724 C CA . ARG A 1 98 ? -11.257 -0.964 13.743 1.00 94.69 98 ARG A CA 1
ATOM 725 C C . ARG A 1 98 ? -12.301 -1.337 14.792 1.00 94.69 98 ARG A C 1
ATOM 727 O O . ARG A 1 98 ? -12.606 -0.531 15.666 1.00 94.69 98 ARG A O 1
ATOM 734 N N . LYS A 1 99 ? -12.817 -2.571 14.748 1.00 95.31 99 LYS A N 1
ATOM 735 C CA . LYS A 1 99 ? -13.744 -3.101 15.767 1.00 95.31 99 LYS A CA 1
ATOM 736 C C . LYS A 1 99 ? -13.076 -3.253 17.134 1.00 95.31 99 LYS A C 1
ATOM 738 O O . LYS A 1 99 ? -13.746 -3.121 18.150 1.00 95.31 99 LYS A O 1
ATOM 743 N N . SER A 1 100 ? -11.770 -3.496 17.160 1.00 96.00 100 SER A N 1
ATOM 744 C CA . SER A 1 100 ? -10.961 -3.559 18.381 1.00 96.00 100 SER A CA 1
ATOM 745 C C . SER A 1 100 ? -10.504 -2.187 18.901 1.00 96.00 100 SER A C 1
ATOM 747 O O . SER A 1 100 ? -9.780 -2.144 19.891 1.00 96.00 100 SER A O 1
ATOM 749 N N . GLY A 1 101 ? -10.916 -1.078 18.273 1.00 94.12 101 GLY A N 1
ATOM 750 C CA . GLY A 1 101 ? -10.575 0.286 18.701 1.00 94.12 101 GLY A CA 1
ATOM 751 C C . GLY A 1 101 ? -9.262 0.837 18.133 1.00 94.12 101 GLY A C 1
ATOM 752 O O . GLY A 1 101 ? -8.782 1.869 18.605 1.00 94.12 101 GLY A O 1
ATOM 753 N N . PHE A 1 102 ? -8.687 0.177 17.127 1.00 91.12 102 PHE A N 1
ATOM 754 C CA . PHE A 1 102 ? -7.447 0.570 16.454 1.00 91.12 102 PHE A CA 1
ATOM 755 C C . PHE A 1 102 ? -7.665 1.156 15.062 1.00 91.12 102 PHE A C 1
ATOM 757 O O . PHE A 1 102 ? -8.749 1.083 14.446 1.00 91.12 102 PHE A O 1
#

Foldseek 3Di:
DQQADPVQVCLLVPPPCVCCQVQNGDGSNFGKHWDDDCLVPPPQNKTWIWTDADPVGRAIWIWMWGDAPPDIDIFIDDGPDDNVVRSVVRRVVRVVVNVVVD

Secondary structure (DSSP, 8-state):
-PPPPHHHHHHHH-S--HHHHHH-EEETTEEEEEEEE-TTSTTT-EEEEEEPP-SS----EEEEEEE-SS-EEEEEPPTT--HHHHHHHHHHHHHHHHHTT-

pLDDT: mean 94.22, std 6.83, range [47.66, 98.5]

Sequence (102 aa):
GAQSTAAEIKAMMSLDRSPLFASGLHLSGNKCTVLRDNLHTEGDNTLDVKMRPTATDTNSYSITIAKSGQTLIIVKGMKDIPGGKINIKASDMMQYLRKSGF

InterPro domains:
  IPR005454 Profilin1/2/3, vertebrate [PR01639] (14-28)
  IPR005454 Profilin1/2/3, vertebrate [PR01639] (31-44)
  IPR005454 Profilin1/2/3, vertebrate [PR01639] (76-89)
  IPR036140 Profilin superfamily [SSF55770] (3-102)
  IPR048278 Profilin [PF00235] (2-102)

Organism: Salmo trutta (NCBI:txid8032)